Protein AF-A0A9X3SSW1-F1 (afdb_monomer)

Secondary structure (DSSP, 8-state):
-------HHHHHHHHHHHHHHHHHHHHHHHHHHHT---GGGG-GGGHHHHHHHHHHHHHHHHHHHHHHHHHHHHHHHHHHHHHHHHHHHHHHHHHHHHHHHHHHHHHHHHHHHHHS-TTT--

Foldseek 3Di:
DPPDPDALVVLLVLLVVLLVVLVVLVVVLVVLVVPDDDQPNVPPVSVVVCVVPVVVSVVSSVVSVVSSVVSNVSSVVSNVVSVVVVVVVVVVVVVVVVVVVVVVVVVVVVVVCVVPPPVVPD

Structure (mmCIF, N/CA/C/O backbone):
data_AF-A0A9X3SSW1-F1
#
_entry.id   AF-A0A9X3SSW1-F1
#
loop_
_atom_site.group_PDB
_at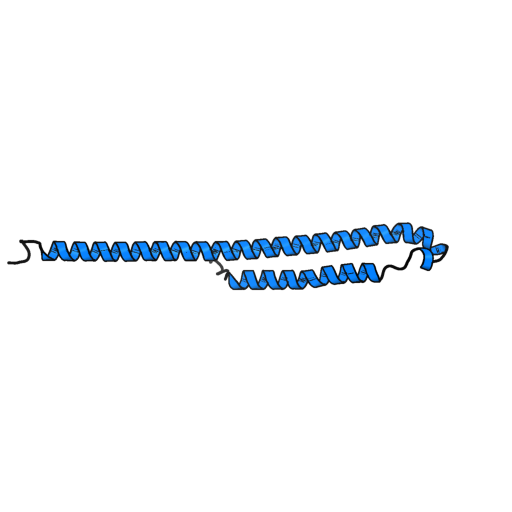om_site.id
_atom_site.type_symbol
_atom_site.label_atom_id
_atom_site.label_alt_id
_atom_site.label_comp_id
_atom_site.label_asym_id
_atom_site.label_entity_id
_atom_site.label_seq_id
_atom_site.pdbx_PDB_ins_code
_atom_site.Cartn_x
_atom_site.Cartn_y
_atom_site.Cartn_z
_atom_site.occupancy
_atom_site.B_iso_or_equiv
_atom_site.auth_seq_id
_atom_site.auth_comp_id
_atom_site.auth_asym_id
_atom_site.auth_atom_id
_atom_site.pdbx_PDB_model_num
ATOM 1 N N . MET A 1 1 ? 5.935 -14.008 29.736 1.00 37.72 1 MET A N 1
ATOM 2 C CA . MET A 1 1 ? 6.372 -12.792 29.017 1.00 37.72 1 MET A CA 1
ATOM 3 C C . MET A 1 1 ? 5.344 -11.725 29.344 1.00 37.72 1 MET A C 1
ATOM 5 O O . MET A 1 1 ? 4.172 -12.044 29.184 1.00 37.72 1 MET A O 1
ATOM 9 N N . PRO A 1 2 ? 5.714 -10.563 29.907 1.00 41.84 2 PRO A N 1
ATOM 10 C CA . PRO A 1 2 ? 4.725 -9.530 30.207 1.00 41.84 2 PRO A CA 1
ATOM 11 C C . PRO A 1 2 ? 4.055 -9.104 28.896 1.00 41.84 2 PRO A C 1
ATOM 13 O O . PRO A 1 2 ? 4.747 -8.942 27.888 1.00 41.84 2 PRO A O 1
ATOM 16 N N . ALA A 1 3 ? 2.724 -9.002 28.896 1.00 48.72 3 ALA A N 1
ATOM 17 C CA . ALA A 1 3 ? 1.979 -8.466 27.767 1.00 48.72 3 ALA A CA 1
ATOM 18 C C . ALA A 1 3 ? 2.481 -7.038 27.546 1.00 48.72 3 ALA A C 1
ATOM 20 O O . ALA A 1 3 ? 2.298 -6.170 28.394 1.00 48.72 3 ALA A O 1
ATOM 21 N N . LYS A 1 4 ? 3.227 -6.829 26.462 1.00 55.28 4 LYS A N 1
ATOM 22 C CA . LYS A 1 4 ? 3.620 -5.491 26.043 1.00 55.28 4 LYS A CA 1
ATOM 23 C C . LYS A 1 4 ? 2.313 -4.776 25.720 1.00 55.28 4 LYS A C 1
ATOM 25 O O . LYS A 1 4 ? 1.600 -5.244 24.839 1.00 55.28 4 LYS A O 1
ATOM 30 N N . GLU A 1 5 ? 1.979 -3.730 26.464 1.00 58.69 5 GLU A N 1
ATOM 31 C CA . GLU A 1 5 ? 0.831 -2.876 26.161 1.00 58.69 5 GLU A CA 1
ATOM 32 C C . GLU A 1 5 ? 1.038 -2.332 24.742 1.00 58.69 5 GLU A C 1
ATOM 34 O O . GLU A 1 5 ? 1.996 -1.609 24.462 1.00 58.69 5 GLU A O 1
ATOM 39 N N . ILE A 1 6 ? 0.228 -2.816 23.804 1.00 63.56 6 ILE A N 1
ATOM 40 C CA . ILE A 1 6 ? 0.218 -2.331 22.429 1.00 63.56 6 ILE A CA 1
ATOM 41 C C . ILE A 1 6 ? -0.938 -1.345 22.372 1.00 63.56 6 ILE A C 1
ATOM 43 O O . ILE A 1 6 ? -2.094 -1.748 22.294 1.00 63.56 6 ILE A O 1
ATOM 47 N N . GLU A 1 7 ? -0.618 -0.057 22.460 1.00 72.00 7 GLU A N 1
ATOM 48 C CA . GLU A 1 7 ? -1.618 1.002 22.360 1.00 72.00 7 GLU A CA 1
ATOM 49 C C . GLU A 1 7 ? -2.174 1.067 20.921 1.00 72.00 7 GLU A C 1
ATOM 51 O O . GLU A 1 7 ? -1.388 1.145 19.966 1.00 72.00 7 GLU A O 1
ATOM 56 N N . PRO A 1 8 ? -3.508 1.070 20.736 1.00 71.31 8 PRO A N 1
ATOM 57 C CA . PRO A 1 8 ? -4.146 1.180 19.420 1.00 71.31 8 PRO A CA 1
ATOM 58 C C . PRO A 1 8 ? -3.697 2.419 18.631 1.00 71.31 8 PRO A C 1
ATOM 60 O O . PRO A 1 8 ? -3.525 2.364 17.412 1.00 71.31 8 PRO A O 1
ATOM 63 N N . ASP A 1 9 ? -3.419 3.520 19.330 1.00 73.25 9 ASP A N 1
ATOM 64 C CA . ASP A 1 9 ? -2.951 4.771 18.729 1.00 73.25 9 ASP A CA 1
ATOM 65 C C . ASP A 1 9 ? -1.554 4.642 18.112 1.00 73.25 9 ASP A C 1
ATOM 67 O O . ASP A 1 9 ? -1.285 5.200 17.045 1.00 73.25 9 ASP A O 1
ATOM 71 N N . LEU A 1 10 ? -0.670 3.844 18.721 1.00 76.56 10 LEU A N 1
ATOM 72 C CA . LEU A 1 10 ? 0.648 3.549 18.157 1.00 76.56 10 LEU A CA 1
ATOM 73 C C . LEU A 1 10 ? 0.538 2.685 16.896 1.00 76.56 10 LEU A C 1
ATOM 75 O O . LEU A 1 10 ? 1.323 2.873 15.963 1.00 76.56 10 LEU A O 1
ATOM 79 N N . LEU A 1 11 ? -0.439 1.773 16.837 1.00 74.50 11 LEU A N 1
ATOM 80 C CA . LEU A 1 11 ? -0.711 0.963 15.645 1.00 74.50 11 LEU A CA 1
ATOM 81 C C . LEU A 1 11 ? -1.225 1.831 14.490 1.00 74.50 11 LEU A C 1
ATOM 83 O O . LEU A 1 11 ? -0.712 1.720 13.375 1.00 74.50 11 LEU A O 1
ATOM 87 N N . ARG A 1 12 ? -2.156 2.753 14.765 1.00 75.94 12 ARG A N 1
ATOM 88 C CA . ARG A 1 12 ? -2.651 3.731 13.780 1.00 75.94 12 ARG A CA 1
ATOM 89 C C . ARG A 1 12 ? -1.536 4.656 13.293 1.00 75.94 12 ARG A C 1
ATOM 91 O O . ARG A 1 12 ? -1.361 4.831 12.091 1.00 75.94 12 ARG A O 1
ATOM 98 N N . ALA A 1 13 ? -0.716 5.192 14.199 1.00 80.56 13 ALA A N 1
ATOM 99 C CA . ALA A 1 13 ? 0.419 6.038 13.828 1.00 80.56 13 ALA A CA 1
ATOM 100 C C . ALA A 1 13 ? 1.460 5.289 12.973 1.00 80.56 13 ALA A C 1
ATOM 102 O O . ALA A 1 13 ? 2.035 5.865 12.046 1.00 80.56 13 ALA A O 1
ATOM 103 N N . ALA A 1 14 ? 1.702 4.005 13.258 1.00 76.94 14 ALA A N 1
ATOM 104 C CA . ALA A 1 14 ? 2.576 3.158 12.451 1.00 76.94 14 ALA A CA 1
ATOM 105 C C . ALA A 1 14 ? 1.992 2.892 11.053 1.00 76.94 14 ALA A C 1
ATOM 107 O O . ALA A 1 14 ? 2.728 2.990 10.070 1.00 76.94 14 ALA A O 1
ATOM 108 N N . ALA A 1 15 ? 0.686 2.625 10.950 1.00 77.50 15 ALA A N 1
ATOM 109 C CA . ALA A 1 15 ? -0.011 2.469 9.673 1.00 77.50 15 ALA A CA 1
ATOM 110 C C . ALA A 1 15 ? 0.075 3.746 8.818 1.00 77.50 15 ALA A C 1
ATOM 112 O O . ALA A 1 15 ? 0.441 3.677 7.644 1.00 77.50 15 ALA A O 1
ATOM 113 N N . THR A 1 16 ? -0.142 4.923 9.414 1.00 83.75 16 THR A N 1
ATOM 114 C CA . THR A 1 16 ? 0.010 6.216 8.725 1.00 83.75 16 THR A CA 1
ATOM 115 C C . THR A 1 16 ? 1.428 6.415 8.196 1.00 83.75 16 THR A C 1
ATOM 117 O O . THR A 1 16 ? 1.604 6.730 7.022 1.00 83.75 16 THR A O 1
ATOM 120 N N . LYS A 1 17 ? 2.458 6.158 9.015 1.00 84.00 17 LYS A N 1
ATOM 121 C CA . LYS A 1 17 ? 3.862 6.261 8.576 1.00 84.00 17 LYS A CA 1
ATOM 122 C C . LYS A 1 17 ? 4.208 5.284 7.454 1.00 84.00 17 LYS A C 1
ATOM 124 O O . LYS A 1 17 ? 4.998 5.618 6.575 1.00 84.00 17 LYS A O 1
ATOM 129 N N . LEU A 1 18 ? 3.636 4.082 7.476 1.00 78.44 18 LEU A N 1
ATOM 130 C CA . LEU A 1 18 ? 3.804 3.104 6.401 1.00 78.44 18 LEU A CA 1
ATOM 131 C C . LEU A 1 18 ? 3.174 3.601 5.094 1.00 78.44 18 LEU A C 1
ATOM 133 O O . LEU A 1 18 ? 3.816 3.522 4.050 1.00 78.44 18 LEU A O 1
ATOM 137 N N . ARG A 1 19 ? 1.980 4.202 5.142 1.00 83.56 19 ARG A N 1
ATOM 138 C CA . ARG A 1 19 ? 1.362 4.825 3.960 1.00 83.56 19 ARG A CA 1
ATOM 139 C C . ARG A 1 19 ? 2.119 6.063 3.471 1.00 83.56 19 ARG A C 1
ATOM 141 O O . ARG A 1 19 ? 2.243 6.275 2.270 1.00 83.56 19 ARG A O 1
ATOM 148 N N . GLU A 1 20 ? 2.710 6.852 4.363 1.00 86.12 20 GLU A N 1
ATOM 149 C CA . GLU A 1 20 ? 3.627 7.924 3.953 1.00 86.12 20 GLU A CA 1
ATOM 150 C C . GLU A 1 20 ? 4.867 7.360 3.244 1.00 86.12 20 GLU A C 1
ATOM 152 O O . GLU A 1 20 ? 5.275 7.885 2.206 1.00 86.12 20 GLU A O 1
ATOM 157 N N . ALA A 1 2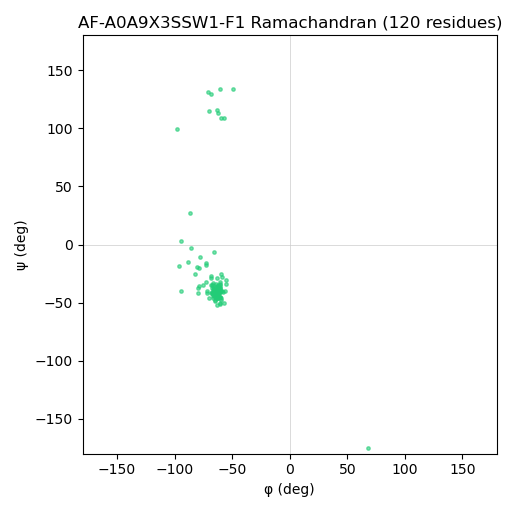1 ? 5.440 6.264 3.754 1.00 76.62 21 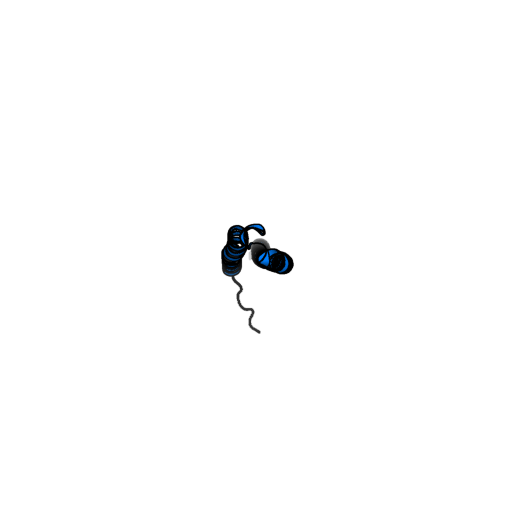ALA A N 1
ATOM 158 C CA . ALA A 1 21 ? 6.562 5.570 3.123 1.00 76.62 21 ALA A CA 1
ATOM 159 C C . ALA A 1 21 ? 6.197 5.025 1.726 1.00 76.62 21 ALA A C 1
ATOM 161 O O . ALA A 1 21 ? 7.009 5.110 0.804 1.00 76.62 21 ALA A O 1
ATOM 162 N N . MET A 1 22 ? 4.962 4.540 1.550 1.00 81.56 22 MET A N 1
ATOM 163 C CA . MET A 1 22 ? 4.418 4.094 0.261 1.00 81.56 22 MET A CA 1
ATOM 164 C C . MET A 1 22 ? 4.496 5.195 -0.806 1.00 81.56 22 MET A C 1
ATOM 166 O O . MET A 1 22 ? 4.924 4.928 -1.927 1.00 81.56 22 MET A O 1
ATOM 170 N N . SER A 1 23 ? 4.211 6.450 -0.435 1.00 80.94 23 SER A N 1
ATOM 171 C CA . SER A 1 23 ? 4.274 7.582 -1.371 1.00 80.94 23 SER A CA 1
ATOM 172 C C . SER A 1 23 ? 5.660 7.788 -1.997 1.00 80.94 23 SER A C 1
ATOM 174 O O . SER A 1 23 ? 5.767 8.332 -3.095 1.00 80.94 23 SER A O 1
ATOM 176 N N . TYR A 1 24 ? 6.737 7.350 -1.333 1.00 82.25 24 TYR A N 1
ATOM 177 C CA . TYR A 1 24 ? 8.085 7.405 -1.902 1.00 82.25 24 TYR A CA 1
ATOM 178 C C . TYR A 1 24 ? 8.310 6.318 -2.955 1.00 82.25 24 TYR A C 1
ATOM 180 O O . TYR A 1 24 ? 9.003 6.577 -3.936 1.00 82.25 24 TYR A O 1
ATOM 188 N N . ALA A 1 25 ? 7.725 5.130 -2.778 1.00 77.06 25 ALA A N 1
ATOM 189 C CA . ALA A 1 25 ? 7.783 4.062 -3.775 1.00 77.06 25 ALA A CA 1
ATOM 190 C C . ALA A 1 25 ? 6.998 4.447 -5.037 1.00 77.06 25 ALA A C 1
ATOM 192 O O . ALA A 1 25 ? 7.502 4.269 -6.146 1.00 77.06 25 ALA A O 1
ATOM 193 N N . ASP A 1 26 ? 5.825 5.062 -4.866 1.00 81.44 26 ASP A N 1
ATOM 194 C CA . ASP A 1 26 ? 5.013 5.557 -5.981 1.00 81.44 26 ASP A CA 1
ATOM 195 C C . ASP A 1 26 ? 5.745 6.669 -6.747 1.00 81.44 26 ASP A C 1
ATOM 197 O O . ASP A 1 26 ? 5.890 6.586 -7.965 1.00 81.44 26 ASP A O 1
ATOM 201 N N . LYS A 1 27 ? 6.331 7.643 -6.034 1.00 85.81 27 LYS A N 1
ATOM 202 C CA . LYS A 1 27 ? 7.168 8.693 -6.644 1.00 85.81 27 LYS A CA 1
ATOM 203 C C . LYS A 1 27 ? 8.396 8.135 -7.358 1.00 85.81 27 LYS A C 1
ATOM 205 O O . LYS A 1 27 ? 8.778 8.648 -8.403 1.00 85.81 27 LYS A O 1
ATOM 210 N N . ALA A 1 28 ? 9.037 7.104 -6.806 1.00 80.06 28 ALA A N 1
ATOM 211 C CA . ALA A 1 28 ? 10.181 6.461 -7.450 1.00 80.06 28 ALA A CA 1
ATOM 212 C C . ALA A 1 28 ? 9.771 5.750 -8.749 1.00 80.06 28 ALA A C 1
ATOM 214 O O . ALA A 1 28 ? 10.506 5.802 -9.734 1.00 80.06 28 ALA A O 1
ATOM 215 N N . SER A 1 29 ? 8.592 5.126 -8.765 1.00 81.12 29 SER A N 1
ATOM 216 C CA . SER A 1 29 ? 8.019 4.505 -9.960 1.00 81.12 29 SER A CA 1
ATOM 217 C C . SER A 1 29 ? 7.657 5.550 -11.021 1.00 81.12 29 SER A C 1
ATOM 219 O O . SER A 1 29 ? 8.016 5.396 -12.191 1.00 81.12 29 SER A O 1
ATOM 221 N N . GLU A 1 30 ? 6.997 6.636 -10.620 1.00 86.44 30 GLU A N 1
ATOM 222 C CA . GLU A 1 30 ? 6.634 7.750 -11.503 1.00 86.44 30 GLU A CA 1
ATOM 223 C C . GLU A 1 30 ? 7.885 8.387 -12.118 1.00 86.44 30 GLU A C 1
ATOM 225 O O . GLU A 1 30 ? 8.022 8.414 -13.339 1.00 86.44 30 GLU A O 1
ATOM 230 N N . TYR A 1 31 ? 8.870 8.736 -11.286 1.00 82.75 31 TYR A N 1
ATOM 231 C CA . TYR A 1 31 ? 10.153 9.264 -11.745 1.00 82.75 31 TYR A CA 1
ATOM 232 C C . TYR A 1 31 ? 10.875 8.306 -12.698 1.00 82.75 31 TYR A C 1
ATOM 234 O O . TYR A 1 31 ? 11.424 8.739 -13.705 1.00 82.75 31 TYR A O 1
ATOM 242 N N . SER A 1 32 ? 10.858 6.996 -12.420 1.00 78.75 32 SER A N 1
ATOM 243 C CA . SER A 1 32 ? 11.471 6.011 -13.323 1.00 78.75 32 SER A CA 1
ATOM 244 C C . SER A 1 32 ? 10.798 5.965 -14.695 1.00 78.75 32 SER A C 1
ATOM 246 O O . SER A 1 32 ? 11.464 5.693 -15.684 1.00 78.75 32 SER A O 1
ATOM 248 N N . THR A 1 33 ? 9.505 6.288 -14.762 1.00 82.44 33 THR A N 1
ATOM 249 C CA . THR A 1 33 ? 8.742 6.330 -16.014 1.00 82.44 33 THR A CA 1
ATOM 250 C C . THR A 1 33 ? 8.982 7.608 -16.790 1.00 82.44 33 THR A C 1
ATOM 252 O O . THR A 1 33 ? 9.162 7.564 -18.000 1.00 82.44 33 THR A O 1
ATOM 255 N N . GLU A 1 34 ? 9.041 8.743 -16.102 1.00 82.88 34 GLU A N 1
ATOM 256 C CA . GLU A 1 34 ? 9.383 10.020 -16.729 1.00 82.88 34 GLU A CA 1
ATOM 257 C C . GLU A 1 34 ? 10.828 10.052 -17.232 1.00 82.88 34 GLU A C 1
ATOM 259 O O . GLU A 1 34 ? 11.132 10.698 -18.234 1.00 82.88 34 GLU A O 1
ATOM 264 N N . ALA A 1 35 ? 11.726 9.364 -16.526 1.00 81.56 35 ALA A N 1
ATOM 265 C CA . ALA A 1 35 ? 13.134 9.303 -16.868 1.00 81.56 35 ALA A CA 1
ATOM 266 C C . ALA A 1 35 ? 13.439 8.334 -18.015 1.00 81.56 35 ALA A C 1
ATOM 268 O O . ALA A 1 35 ? 14.572 8.373 -18.494 1.00 81.56 35 ALA A O 1
ATOM 269 N N . ASP A 1 36 ? 12.492 7.489 -18.447 1.00 80.88 36 ASP A N 1
ATOM 270 C CA . ASP A 1 36 ? 12.719 6.530 -19.527 1.00 80.88 36 ASP A CA 1
ATOM 271 C C . ASP A 1 36 ? 13.035 7.261 -20.838 1.00 80.88 36 ASP A C 1
ATOM 273 O O . ASP A 1 36 ? 12.175 7.924 -21.425 1.00 80.88 36 ASP A O 1
ATOM 277 N N . PRO A 1 37 ? 14.262 7.130 -21.356 1.00 74.62 37 PRO A N 1
ATOM 278 C CA . PRO A 1 37 ? 14.586 7.679 -22.658 1.00 74.62 37 PRO A CA 1
ATOM 279 C C . PRO A 1 37 ? 13.903 6.870 -23.764 1.00 74.62 37 PRO A C 1
ATOM 281 O O . PRO A 1 37 ? 14.032 5.647 -23.846 1.00 74.62 37 PRO A O 1
ATOM 284 N N . ASP A 1 38 ? 13.253 7.582 -24.677 1.00 76.56 38 ASP A N 1
ATOM 285 C CA . ASP A 1 38 ? 12.620 7.022 -25.865 1.00 76.56 38 ASP A CA 1
ATOM 286 C C . ASP A 1 38 ? 13.565 6.070 -26.636 1.00 76.56 38 ASP A C 1
ATOM 288 O O . ASP A 1 38 ? 14.709 6.447 -26.899 1.00 76.56 38 ASP A O 1
ATOM 292 N N . PRO A 1 39 ? 13.134 4.868 -27.077 1.00 67.62 39 PRO A N 1
ATOM 293 C CA . PRO A 1 39 ? 14.031 3.882 -27.697 1.00 67.62 39 PRO A CA 1
ATOM 294 C C . PRO A 1 39 ? 14.806 4.425 -28.909 1.00 67.62 39 PRO A C 1
ATOM 296 O O . PRO A 1 39 ? 15.925 4.002 -29.197 1.00 67.62 39 PRO A O 1
ATOM 299 N N . TRP A 1 40 ? 14.205 5.377 -29.625 1.00 69.62 40 TRP A N 1
ATOM 300 C CA . TRP A 1 40 ? 14.780 6.033 -30.797 1.00 69.62 40 TRP A CA 1
ATOM 301 C C . TRP A 1 40 ? 15.810 7.121 -30.444 1.00 69.62 40 TRP A C 1
ATOM 303 O O . TRP A 1 40 ? 16.678 7.421 -31.264 1.00 69.62 40 TRP A O 1
ATOM 313 N N . MET A 1 41 ? 15.790 7.651 -29.216 1.00 78.50 41 MET A N 1
ATOM 314 C CA . MET A 1 41 ? 16.759 8.633 -28.702 1.00 78.50 41 MET A CA 1
ATOM 315 C C . MET A 1 41 ? 18.140 8.024 -28.416 1.00 78.50 41 MET A C 1
ATOM 317 O O . MET A 1 41 ? 19.127 8.746 -28.301 1.00 78.50 41 MET A O 1
ATOM 321 N N . TRP A 1 42 ? 18.240 6.695 -28.342 1.00 76.44 42 TRP A N 1
ATOM 322 C CA . TRP A 1 42 ? 19.491 5.978 -28.068 1.00 76.44 42 TRP A CA 1
ATOM 323 C C . TRP A 1 42 ? 20.311 5.721 -29.346 1.00 76.44 42 TRP A C 1
ATOM 325 O O . TRP A 1 42 ? 21.406 5.156 -29.299 1.00 76.44 42 TRP A O 1
ATOM 335 N N . GLY A 1 43 ? 19.778 6.113 -30.509 1.00 81.19 43 GLY A N 1
ATOM 336 C CA . GLY A 1 43 ? 20.371 5.856 -31.817 1.00 81.19 43 GLY A CA 1
ATOM 337 C C . GLY A 1 43 ? 20.369 4.375 -32.219 1.00 81.19 43 GLY A C 1
ATOM 338 O O . GLY A 1 43 ? 19.842 3.502 -31.532 1.00 81.19 43 GLY A O 1
ATOM 339 N N . LEU A 1 44 ? 20.99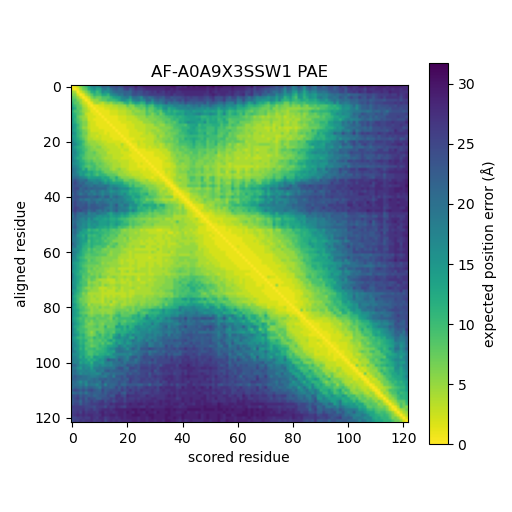8 4.071 -33.359 1.00 75.81 44 LEU A N 1
ATOM 340 C CA . LEU A 1 44 ? 21.061 2.716 -33.936 1.00 75.81 44 LEU A CA 1
ATOM 341 C C . LEU A 1 44 ? 21.746 1.691 -33.012 1.00 75.81 44 LEU A C 1
ATOM 343 O O . LEU A 1 44 ? 21.363 0.524 -32.995 1.00 75.81 44 LEU A O 1
ATOM 347 N N . ALA A 1 45 ? 22.722 2.133 -32.212 1.00 76.69 45 ALA A N 1
ATOM 348 C CA . ALA A 1 45 ? 23.384 1.302 -31.203 1.00 76.69 45 ALA A CA 1
ATOM 349 C C . ALA A 1 45 ? 22.496 1.019 -29.975 1.00 76.69 45 ALA A C 1
ATOM 351 O O . ALA A 1 45 ? 22.761 0.083 -29.224 1.00 76.69 45 ALA A O 1
ATOM 352 N N . GLY A 1 46 ? 21.431 1.800 -29.786 1.00 74.12 46 GLY A N 1
ATOM 353 C CA . GLY A 1 46 ? 20.480 1.664 -28.693 1.00 74.12 46 GLY A CA 1
ATOM 354 C C . GLY A 1 46 ? 19.425 0.581 -28.884 1.00 74.12 46 GLY A C 1
ATOM 355 O O . GLY A 1 46 ? 18.872 0.115 -27.898 1.00 74.12 46 GLY A O 1
ATOM 356 N N . ILE A 1 47 ? 19.179 0.132 -30.120 1.00 79.25 47 ILE A N 1
ATOM 357 C CA . ILE A 1 47 ? 18.175 -0.899 -30.441 1.00 79.25 47 ILE A CA 1
ATOM 358 C C . ILE A 1 47 ? 18.403 -2.218 -29.678 1.00 79.25 47 ILE A C 1
ATOM 360 O O . ILE A 1 47 ? 17.460 -2.712 -29.064 1.00 79.25 47 ILE A O 1
ATOM 364 N N . PRO A 1 48 ? 19.607 -2.822 -29.665 1.00 82.69 48 PRO A N 1
ATOM 365 C CA . PRO A 1 48 ? 19.822 -4.038 -28.880 1.00 82.69 48 PRO A CA 1
ATOM 366 C C . PRO A 1 48 ? 19.767 -3.778 -27.369 1.00 82.69 48 PRO A C 1
ATOM 368 O O . PRO A 1 48 ? 19.394 -4.666 -26.608 1.00 82.69 48 PRO A O 1
ATOM 371 N N . MET A 1 49 ? 20.124 -2.571 -26.924 1.00 80.56 49 MET A N 1
ATOM 372 C CA . MET A 1 49 ? 20.154 -2.247 -25.501 1.00 80.56 49 MET A CA 1
ATOM 373 C C . MET A 1 49 ? 18.755 -1.966 -24.941 1.00 80.56 49 MET A C 1
ATOM 375 O O . MET A 1 49 ? 18.449 -2.384 -23.826 1.00 80.56 49 MET A O 1
ATOM 379 N N . SER A 1 50 ? 17.875 -1.341 -25.724 1.00 82.44 50 SER A N 1
ATOM 380 C CA . SER A 1 50 ? 16.482 -1.096 -25.351 1.00 82.44 50 SER A CA 1
ATOM 381 C C . SER A 1 50 ? 15.701 -2.397 -25.157 1.00 82.44 50 SER A C 1
ATOM 383 O O . SER A 1 50 ? 14.915 -2.499 -24.217 1.00 82.44 50 SER A O 1
ATOM 385 N N . MET A 1 51 ? 15.988 -3.429 -25.963 1.00 82.31 51 MET A N 1
ATOM 386 C CA . MET A 1 51 ? 15.403 -4.769 -25.806 1.00 82.31 51 MET A CA 1
ATOM 387 C C . MET A 1 51 ? 15.684 -5.398 -24.438 1.00 82.31 51 MET A C 1
ATOM 389 O O . MET A 1 51 ? 14.897 -6.220 -23.979 1.00 82.31 51 MET A O 1
ATOM 393 N N . LEU A 1 52 ? 16.794 -5.031 -23.793 1.00 84.62 52 LEU A N 1
ATOM 394 C CA . LEU A 1 52 ? 17.137 -5.501 -22.453 1.00 84.62 52 LEU A CA 1
ATOM 395 C C . LEU A 1 52 ? 16.664 -4.521 -21.370 1.00 84.62 52 LEU A C 1
ATOM 397 O O . LEU A 1 52 ? 16.169 -4.948 -20.331 1.00 84.62 52 LEU A O 1
ATOM 401 N N . TYR A 1 53 ? 16.797 -3.217 -21.617 1.00 85.56 53 TYR A N 1
ATOM 402 C CA . TYR A 1 53 ? 16.471 -2.163 -20.660 1.00 85.56 53 TYR A CA 1
ATOM 403 C C . TYR A 1 53 ? 14.990 -2.136 -20.276 1.00 85.56 53 TYR A C 1
ATOM 405 O O . TYR A 1 53 ? 14.687 -2.182 -19.087 1.00 85.56 53 TYR A O 1
ATOM 413 N N . PHE A 1 54 ? 14.073 -2.105 -21.250 1.00 86.69 54 PHE A N 1
ATOM 414 C CA . PHE A 1 54 ? 12.644 -1.944 -20.958 1.00 86.69 54 PHE A CA 1
ATOM 415 C C . PHE A 1 54 ? 12.065 -3.095 -20.119 1.00 86.69 54 PHE A C 1
ATOM 417 O O . PHE A 1 54 ? 11.433 -2.803 -19.110 1.00 86.69 54 PHE A O 1
ATOM 424 N N . PRO A 1 55 ? 12.363 -4.383 -20.396 1.00 88.88 55 PRO A N 1
ATOM 425 C CA . PRO A 1 55 ? 11.931 -5.474 -19.517 1.00 88.88 55 PRO A CA 1
ATOM 426 C C . PRO A 1 55 ? 12.473 -5.376 -18.084 1.00 88.88 55 PRO A C 1
ATOM 428 O O . PRO A 1 55 ? 11.781 -5.726 -17.129 1.00 88.88 55 PRO A O 1
ATOM 431 N N . LEU A 1 56 ? 13.714 -4.907 -17.917 1.00 87.06 56 LEU A N 1
ATOM 432 C CA . LEU A 1 56 ? 14.313 -4.677 -16.599 1.00 87.06 56 LEU A CA 1
ATOM 433 C C . LEU A 1 56 ? 13.639 -3.508 -15.871 1.00 87.06 56 LEU A C 1
ATOM 435 O O . LEU A 1 56 ? 13.365 -3.611 -14.676 1.00 87.06 56 LEU A O 1
ATOM 439 N N . ALA A 1 57 ? 13.347 -2.423 -16.586 1.00 86.69 57 ALA A N 1
ATOM 440 C CA . ALA A 1 57 ? 12.658 -1.255 -16.051 1.00 86.69 57 ALA A CA 1
ATOM 441 C C . ALA A 1 57 ? 11.194 -1.567 -15.686 1.00 86.69 57 ALA A C 1
ATOM 443 O O . ALA A 1 57 ? 10.700 -1.110 -14.654 1.00 86.69 57 ALA A O 1
ATOM 444 N N . ASP A 1 58 ? 10.512 -2.394 -16.478 1.00 87.38 58 ASP A N 1
ATOM 445 C CA . ASP A 1 58 ? 9.172 -2.904 -16.175 1.00 87.38 58 ASP A CA 1
ATOM 446 C C . ASP A 1 58 ? 9.192 -3.823 -14.949 1.00 87.38 58 ASP A C 1
ATOM 448 O O . ASP A 1 58 ? 8.364 -3.679 -14.052 1.00 87.38 58 ASP A O 1
ATOM 452 N N . GLY A 1 59 ? 10.177 -4.723 -14.852 1.00 87.06 59 GLY A N 1
ATOM 453 C CA . GLY A 1 59 ? 10.352 -5.582 -13.679 1.00 87.06 59 GLY A CA 1
ATOM 454 C C . GLY A 1 59 ? 10.649 -4.794 -12.399 1.00 87.06 59 GLY A C 1
ATOM 455 O O . GLY A 1 59 ? 10.139 -5.125 -11.328 1.00 87.06 59 GLY A O 1
ATOM 456 N N . TRP A 1 60 ? 11.437 -3.722 -12.501 1.00 84.00 60 TRP A N 1
ATOM 457 C CA . TRP A 1 60 ? 11.680 -2.800 -11.391 1.00 84.00 60 TRP A CA 1
ATOM 458 C C . TRP A 1 60 ? 10.389 -2.111 -10.927 1.00 84.00 60 TRP A C 1
ATOM 460 O O . TRP A 1 60 ? 10.099 -2.082 -9.730 1.00 84.00 60 TRP A O 1
ATOM 470 N N . ARG A 1 61 ? 9.579 -1.615 -11.866 1.00 84.31 61 ARG A N 1
ATOM 471 C CA . ARG A 1 61 ? 8.284 -0.987 -11.569 1.00 84.31 61 ARG A CA 1
ATOM 472 C C . ARG A 1 61 ? 7.272 -1.957 -10.968 1.00 84.31 61 ARG A C 1
ATOM 474 O O . ARG A 1 61 ? 6.600 -1.608 -10.000 1.00 84.31 61 ARG A O 1
ATOM 481 N N . ASP A 1 62 ? 7.208 -3.188 -11.469 1.00 86.44 62 ASP A N 1
ATOM 482 C CA . ASP A 1 62 ? 6.382 -4.250 -10.882 1.00 86.44 62 ASP A CA 1
ATOM 483 C C . ASP A 1 62 ? 6.790 -4.543 -9.428 1.00 86.44 62 ASP A C 1
ATOM 485 O O . ASP A 1 62 ? 5.937 -4.690 -8.550 1.00 86.44 62 ASP A O 1
ATOM 489 N N . LEU A 1 63 ? 8.094 -4.549 -9.132 1.00 83.88 63 LEU A N 1
ATOM 490 C CA . LEU A 1 63 ? 8.597 -4.728 -7.769 1.00 83.88 63 LEU A CA 1
ATOM 491 C C . LEU A 1 63 ? 8.185 -3.568 -6.853 1.00 83.88 63 LEU A C 1
ATOM 493 O O . LEU A 1 63 ? 7.736 -3.818 -5.733 1.00 83.88 63 LEU A O 1
ATOM 497 N N . LEU A 1 64 ? 8.283 -2.321 -7.325 1.00 82.81 64 LEU A N 1
ATOM 498 C CA . LEU A 1 64 ? 7.814 -1.148 -6.580 1.00 82.81 64 LEU A CA 1
ATOM 499 C C . LEU A 1 64 ? 6.303 -1.206 -6.317 1.00 82.81 64 LEU A C 1
ATOM 501 O O . LEU A 1 64 ? 5.876 -0.949 -5.193 1.00 82.81 64 LEU A O 1
ATOM 505 N N . SER A 1 65 ? 5.506 -1.624 -7.304 1.00 83.75 65 SER A N 1
ATOM 506 C CA . SER A 1 65 ? 4.055 -1.790 -7.148 1.00 83.75 65 SER A CA 1
ATOM 507 C C . SER A 1 65 ? 3.695 -2.890 -6.143 1.00 83.75 65 SER A C 1
ATOM 509 O O . SER A 1 65 ? 2.820 -2.722 -5.296 1.00 83.75 65 SER A O 1
ATOM 511 N N . LYS A 1 66 ? 4.400 -4.024 -6.169 1.00 82.31 66 LYS A N 1
ATOM 512 C CA . LYS A 1 66 ? 4.208 -5.097 -5.179 1.00 82.31 66 LYS A CA 1
ATOM 513 C C . LYS A 1 66 ? 4.624 -4.664 -3.779 1.00 82.31 66 LYS A C 1
ATOM 515 O O . LYS A 1 66 ? 3.972 -5.040 -2.805 1.00 82.31 66 LYS A O 1
ATOM 520 N N . ALA A 1 67 ? 5.695 -3.881 -3.667 1.00 77.38 67 ALA A N 1
ATOM 521 C CA . ALA A 1 67 ? 6.134 -3.327 -2.396 1.00 77.38 67 ALA A CA 1
ATOM 522 C C . ALA A 1 67 ? 5.088 -2.360 -1.822 1.00 77.38 67 ALA A C 1
ATOM 524 O O . ALA A 1 67 ? 4.760 -2.473 -0.643 1.00 77.38 67 ALA A O 1
ATOM 525 N N . SER A 1 68 ? 4.515 -1.475 -2.644 1.00 80.00 68 SER A N 1
ATOM 526 C CA . SER A 1 68 ? 3.477 -0.537 -2.207 1.00 80.00 68 SER A CA 1
ATOM 527 C C . SER A 1 68 ? 2.203 -1.264 -1.753 1.00 80.00 68 SER A C 1
ATOM 529 O O . SER A 1 68 ? 1.719 -1.013 -0.651 1.00 80.00 68 SER A O 1
ATOM 531 N N . GLN A 1 69 ? 1.742 -2.268 -2.507 1.00 83.38 69 GLN A N 1
ATOM 532 C CA . GLN A 1 69 ? 0.620 -3.136 -2.115 1.00 83.38 69 GLN A CA 1
ATOM 533 C C . GLN A 1 69 ? 0.893 -3.919 -0.821 1.00 83.38 69 GLN A C 1
ATOM 535 O O . GLN A 1 69 ? 0.010 -4.071 0.023 1.00 83.38 69 GLN A O 1
ATOM 540 N N . GLY A 1 70 ? 2.117 -4.425 -0.644 1.00 79.94 70 GLY A N 1
ATOM 541 C CA . GLY A 1 70 ? 2.515 -5.135 0.571 1.00 79.9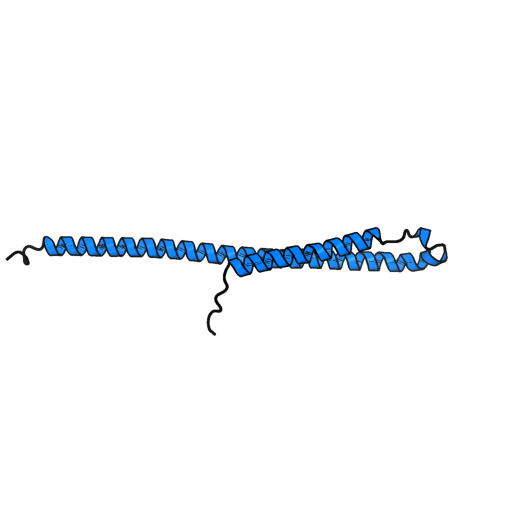4 70 GLY A CA 1
ATOM 542 C C . GLY A 1 70 ? 2.529 -4.228 1.802 1.00 79.94 70 GLY A C 1
ATOM 543 O O . GLY A 1 70 ? 2.063 -4.633 2.867 1.00 79.94 70 GLY A O 1
ATOM 544 N N . ILE A 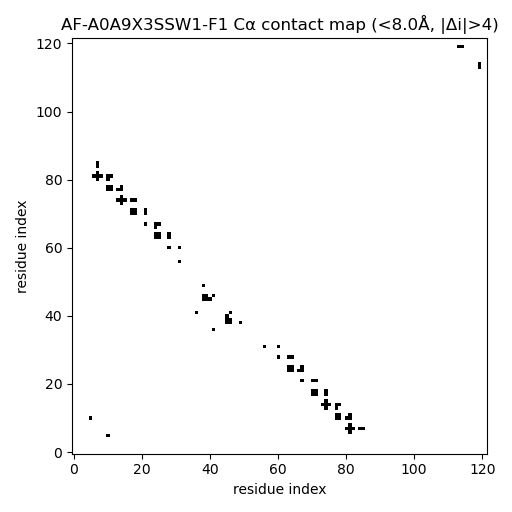1 71 ? 3.027 -2.998 1.651 1.00 81.88 71 ILE A N 1
ATOM 545 C CA . ILE A 1 71 ? 3.026 -1.976 2.705 1.00 81.88 71 ILE A CA 1
ATOM 546 C C . ILE A 1 71 ? 1.592 -1.609 3.095 1.00 81.88 71 ILE A C 1
ATOM 548 O O . ILE A 1 71 ? 1.289 -1.587 4.288 1.00 81.88 71 ILE A O 1
ATOM 552 N N . ASP A 1 72 ? 0.707 -1.388 2.121 1.00 82.25 72 ASP A N 1
ATOM 553 C CA . ASP A 1 72 ? -0.701 -1.086 2.392 1.00 82.25 72 ASP A CA 1
ATOM 554 C C . ASP A 1 72 ? -1.402 -2.257 3.095 1.00 82.25 72 ASP A C 1
ATOM 556 O O . ASP A 1 72 ? -2.037 -2.066 4.126 1.00 82.25 72 ASP A O 1
ATOM 560 N N . GLY A 1 73 ? -1.169 -3.498 2.654 1.00 83.06 73 GLY A N 1
ATOM 561 C CA . GLY A 1 73 ? -1.717 -4.680 3.324 1.00 83.06 73 GLY A CA 1
ATOM 562 C C . GLY A 1 73 ? -1.254 -4.838 4.780 1.00 83.06 73 GLY A C 1
ATOM 563 O O . GLY A 1 73 ? -2.018 -5.301 5.630 1.00 83.06 73 GLY A O 1
ATOM 564 N N . VAL A 1 74 ? -0.018 -4.442 5.102 1.00 82.94 74 VAL A N 1
ATOM 565 C CA . VAL A 1 74 ? 0.471 -4.404 6.491 1.00 82.94 74 VAL A CA 1
ATOM 566 C C . VAL A 1 74 ? -0.180 -3.262 7.273 1.00 82.94 74 VAL A C 1
ATOM 568 O O . VAL A 1 74 ? -0.576 -3.474 8.420 1.00 82.94 74 VAL A O 1
ATOM 571 N N . ALA A 1 75 ? -0.327 -2.081 6.669 1.00 83.00 75 ALA A N 1
ATOM 572 C CA . ALA A 1 75 ? -0.995 -0.936 7.282 1.00 83.00 75 ALA A CA 1
ATOM 573 C C . ALA A 1 75 ? -2.470 -1.237 7.603 1.00 83.00 75 ALA A C 1
ATOM 575 O 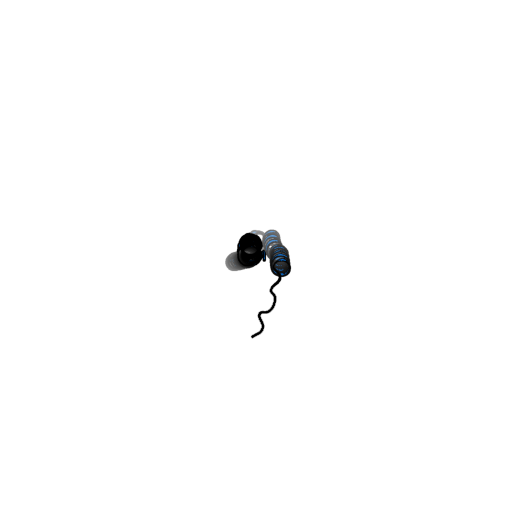O . ALA A 1 75 ? -2.900 -0.997 8.728 1.00 83.00 75 ALA A O 1
ATOM 576 N N . THR A 1 76 ? -3.213 -1.856 6.682 1.00 83.19 76 THR A N 1
ATOM 577 C CA . THR A 1 76 ? -4.596 -2.300 6.915 1.00 83.19 76 THR A CA 1
ATOM 578 C C . THR A 1 76 ? -4.677 -3.293 8.069 1.00 83.19 76 THR A C 1
ATOM 580 O O . THR A 1 76 ? -5.485 -3.121 8.971 1.00 83.19 76 THR A O 1
ATOM 583 N N . ARG A 1 77 ? -3.786 -4.293 8.123 1.00 81.56 77 ARG A N 1
ATOM 584 C CA . ARG A 1 77 ? -3.770 -5.256 9.241 1.00 81.56 77 ARG A CA 1
ATOM 585 C C . ARG A 1 77 ? -3.479 -4.603 10.592 1.00 81.56 77 ARG A C 1
ATOM 587 O O . ARG A 1 77 ? -3.991 -5.067 11.610 1.00 81.56 77 ARG A O 1
ATOM 594 N N . LEU A 1 78 ? -2.638 -3.569 10.618 1.00 80.00 78 LEU A N 1
ATOM 595 C CA . LEU A 1 78 ? -2.373 -2.775 11.820 1.00 80.00 78 LEU A CA 1
ATOM 596 C C . LEU A 1 78 ? -3.623 -2.005 12.266 1.00 80.00 78 LEU A C 1
ATOM 598 O O . LEU A 1 78 ? -3.930 -2.002 13.457 1.00 80.00 78 LEU A O 1
ATOM 602 N N . GLU A 1 79 ? -4.355 -1.404 11.328 1.00 82.81 79 GLU A N 1
ATOM 603 C CA . GLU A 1 79 ? -5.617 -0.706 11.606 1.00 82.81 79 GLU A CA 1
ATOM 604 C C . GLU A 1 79 ? -6.707 -1.660 12.096 1.00 82.81 79 GLU A C 1
ATOM 606 O O . GLU A 1 79 ? -7.304 -1.399 13.140 1.00 82.81 79 GLU A O 1
ATOM 611 N N . ASP A 1 80 ? -6.899 -2.791 11.414 1.00 80.06 80 ASP A N 1
ATOM 612 C CA . ASP A 1 80 ? -7.854 -3.836 11.800 1.00 80.06 80 ASP A CA 1
ATOM 613 C C . ASP A 1 80 ? -7.550 -4.373 13.205 1.00 80.06 80 ASP A C 1
ATOM 615 O O . ASP A 1 80 ? -8.452 -4.589 14.015 1.00 80.06 80 ASP A O 1
ATOM 619 N N . SER A 1 81 ? -6.263 -4.550 13.524 1.00 74.94 81 SER A N 1
ATOM 620 C CA . SER A 1 81 ? -5.837 -4.967 14.862 1.00 74.94 81 SER A CA 1
ATOM 621 C C . SER A 1 81 ? -6.174 -3.904 15.907 1.00 74.94 81 SER A C 1
ATOM 623 O O . SER A 1 81 ? -6.701 -4.241 16.962 1.00 74.94 81 SER A O 1
ATOM 625 N N . GLY A 1 82 ? -5.902 -2.626 15.624 1.00 73.69 82 GLY A N 1
ATOM 626 C CA . GLY A 1 82 ? -6.240 -1.519 16.522 1.00 73.69 82 GLY A CA 1
ATOM 627 C C . GLY A 1 82 ? -7.745 -1.403 16.776 1.00 73.69 82 GLY A C 1
ATOM 628 O O . GLY A 1 82 ? -8.156 -1.294 17.928 1.00 73.69 82 GLY A O 1
ATOM 629 N N . ALA A 1 83 ? -8.560 -1.496 15.721 1.00 76.44 83 ALA A N 1
ATOM 630 C CA . ALA A 1 83 ? -10.019 -1.472 15.819 1.00 76.44 83 ALA A CA 1
ATOM 631 C C . ALA A 1 83 ? -10.558 -2.656 16.636 1.00 76.44 83 ALA A C 1
ATOM 633 O O . ALA A 1 83 ? -11.373 -2.467 17.532 1.00 76.44 83 ALA A O 1
ATOM 634 N N . SER A 1 84 ? -10.036 -3.867 16.406 1.00 76.69 84 SER A N 1
ATOM 635 C CA . SER A 1 84 ? -10.439 -5.048 17.174 1.00 76.69 84 SER A CA 1
ATOM 636 C C . SER A 1 84 ? -10.144 -4.918 18.671 1.00 76.69 84 SER A C 1
ATOM 638 O O . SER A 1 84 ? -10.898 -5.463 19.474 1.00 76.69 84 SER A O 1
ATOM 640 N N . TRP A 1 85 ? -9.054 -4.254 19.064 1.00 72.62 85 TRP A N 1
ATOM 641 C CA . TRP A 1 85 ? -8.741 -4.037 20.480 1.00 72.62 85 TRP A CA 1
ATOM 642 C C . TRP A 1 85 ? -9.676 -3.014 21.128 1.00 72.62 85 TRP A C 1
ATOM 644 O O . TRP A 1 85 ? -10.116 -3.231 22.253 1.00 72.62 85 TRP A O 1
ATOM 654 N N . GLU A 1 86 ? -10.011 -1.941 20.413 1.00 75.50 86 GLU A N 1
ATOM 655 C CA . GLU A 1 86 ? -10.944 -0.907 20.877 1.00 75.50 86 GLU A CA 1
ATOM 656 C C . GLU A 1 86 ? -12.377 -1.458 21.029 1.00 75.50 86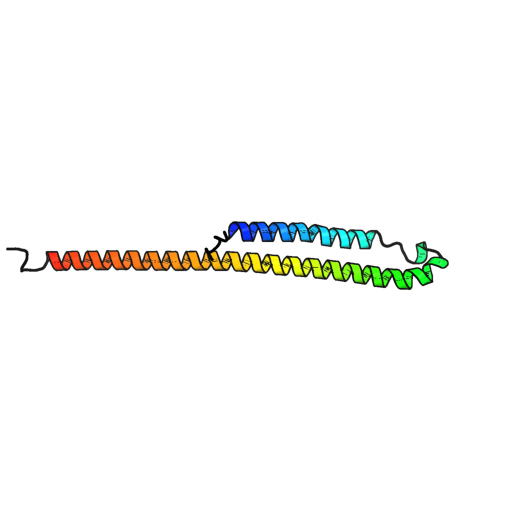 GLU A C 1
ATOM 658 O O . GLU A 1 86 ? -13.048 -1.193 22.030 1.00 75.50 86 GLU A O 1
ATOM 663 N N . ASP A 1 87 ? -12.813 -2.314 20.099 1.00 76.19 87 ASP A N 1
ATOM 664 C CA . ASP A 1 87 ? -14.108 -3.002 20.173 1.00 76.19 87 ASP A CA 1
ATOM 665 C C . ASP A 1 87 ? -14.186 -3.950 21.379 1.00 76.19 87 ASP A C 1
ATOM 667 O O . ASP A 1 87 ? -15.193 -3.984 22.090 1.00 76.19 87 ASP A O 1
ATOM 671 N N . VAL A 1 88 ? -13.118 -4.712 21.642 1.00 73.12 88 VAL A N 1
ATOM 672 C CA . VAL A 1 88 ? -13.048 -5.616 22.801 1.00 73.12 88 VAL A CA 1
ATOM 673 C C . VAL A 1 88 ? -13.067 -4.833 24.112 1.00 73.12 88 VAL A C 1
ATOM 675 O O . VAL A 1 88 ? -13.769 -5.236 25.039 1.00 73.12 88 VAL A O 1
ATOM 678 N N . ASP A 1 89 ? -12.338 -3.719 24.196 1.00 74.12 89 ASP A N 1
ATOM 679 C CA . ASP A 1 89 ? -12.310 -2.879 25.398 1.00 74.12 89 ASP A CA 1
ATOM 680 C C . ASP A 1 89 ? -13.674 -2.230 25.674 1.00 74.12 89 ASP A C 1
ATOM 682 O O . ASP A 1 89 ? -14.149 -2.203 26.814 1.00 74.12 89 ASP A O 1
ATOM 686 N N . THR A 1 90 ? -14.367 -1.804 24.614 1.00 78.06 90 THR A N 1
ATOM 687 C CA . THR A 1 90 ? -15.729 -1.264 24.703 1.00 78.06 90 THR A CA 1
ATOM 688 C C . THR A 1 90 ? -16.717 -2.327 25.181 1.00 78.06 90 THR A C 1
ATOM 690 O O . THR A 1 90 ? -17.458 -2.096 26.139 1.00 78.06 90 THR A O 1
ATOM 693 N N . LEU A 1 91 ? -16.695 -3.522 24.578 1.00 76.62 91 LEU A N 1
ATOM 694 C CA . LEU A 1 91 ? -17.558 -4.640 24.974 1.00 76.62 91 LEU A CA 1
ATOM 695 C C . LEU A 1 91 ? -17.317 -5.063 26.426 1.00 76.62 91 LEU A C 1
ATOM 697 O O . LEU A 1 91 ? -18.272 -5.230 27.184 1.00 76.62 91 LEU A O 1
ATOM 701 N N . MET A 1 92 ? -16.052 -5.187 26.836 1.00 70.00 92 MET A N 1
ATOM 702 C CA . MET A 1 92 ? -15.685 -5.507 28.217 1.00 70.00 92 MET A CA 1
ATOM 703 C C . MET A 1 92 ? -16.166 -4.424 29.180 1.00 70.00 92 MET A C 1
ATOM 705 O O . MET A 1 92 ? -16.769 -4.742 30.203 1.00 70.00 92 MET A O 1
ATOM 709 N N . SER A 1 93 ? -15.967 -3.146 28.852 1.00 77.44 93 SER A N 1
ATOM 710 C CA . SER A 1 93 ? -16.439 -2.026 29.673 1.00 77.44 93 SER A CA 1
ATOM 711 C C . SER A 1 93 ? -17.960 -2.028 29.836 1.00 77.44 93 SER A C 1
ATOM 713 O O . SER A 1 93 ? -18.467 -1.822 30.941 1.00 77.44 93 SER A O 1
ATOM 715 N N . GLU A 1 94 ? -18.707 -2.321 28.770 1.00 80.75 94 GLU A N 1
ATOM 716 C CA . GLU A 1 94 ? -20.161 -2.465 28.834 1.00 80.75 94 GLU A CA 1
ATOM 717 C C . GLU A 1 94 ? -20.603 -3.671 29.672 1.00 80.75 94 GLU A C 1
ATOM 719 O O . GLU A 1 94 ? -21.563 -3.567 30.443 1.00 80.75 94 GLU A O 1
ATOM 724 N N . GLU A 1 95 ? -19.931 -4.817 29.544 1.00 75.19 95 GLU A N 1
ATOM 725 C CA . GLU A 1 95 ? -20.210 -5.999 30.365 1.00 75.19 95 GLU A CA 1
ATOM 726 C C . GLU A 1 95 ? -19.906 -5.742 31.841 1.00 75.19 95 GLU A C 1
ATOM 728 O O . GLU A 1 95 ? -20.735 -6.053 32.700 1.00 75.19 95 GLU A O 1
ATOM 733 N N . PHE A 1 96 ? -18.781 -5.096 32.152 1.00 72.25 96 PHE A N 1
ATOM 734 C CA . PHE A 1 96 ? -18.450 -4.692 33.514 1.00 72.25 96 PHE A CA 1
ATOM 735 C C . PHE A 1 96 ? -19.462 -3.691 34.070 1.00 72.25 96 PHE A C 1
ATOM 737 O O . PHE A 1 96 ? -19.885 -3.838 35.216 1.00 72.25 96 PHE A O 1
ATOM 744 N N . ALA A 1 97 ? -19.916 -2.720 33.274 1.00 74.44 97 ALA A N 1
ATOM 745 C CA . ALA A 1 97 ? -20.957 -1.784 33.688 1.00 74.44 97 ALA A CA 1
ATOM 746 C C . ALA A 1 97 ? -22.283 -2.508 33.981 1.00 74.44 97 ALA A C 1
ATOM 748 O O . ALA A 1 97 ? -22.918 -2.255 35.010 1.00 74.44 97 ALA A O 1
ATOM 749 N N . LYS A 1 98 ? -22.687 -3.461 33.131 1.00 78.19 98 LYS A N 1
ATOM 750 C CA . LYS A 1 98 ? -23.884 -4.290 33.352 1.00 78.19 98 LYS A CA 1
ATOM 751 C C . LYS A 1 98 ? -23.757 -5.138 34.618 1.00 78.19 98 LYS A C 1
ATOM 753 O O . LYS A 1 98 ? -24.684 -5.148 35.427 1.00 78.19 98 LYS A O 1
ATOM 758 N N . LEU A 1 99 ? -22.613 -5.790 34.832 1.00 74.56 99 LEU A N 1
ATOM 759 C CA . LEU A 1 99 ? -22.333 -6.571 36.041 1.00 74.56 99 LEU A CA 1
ATOM 760 C C . LEU A 1 99 ? -22.337 -5.701 37.301 1.00 74.56 99 LEU A C 1
ATOM 762 O O . LEU A 1 99 ? -22.954 -6.076 38.294 1.00 74.56 99 LEU A O 1
ATOM 766 N N . ALA A 1 100 ? -21.709 -4.525 37.261 1.00 71.81 100 ALA A N 1
ATOM 767 C CA . ALA A 1 100 ? -21.692 -3.585 38.378 1.00 71.81 100 ALA A CA 1
ATOM 768 C C . ALA A 1 100 ? -23.105 -3.105 38.734 1.00 71.81 100 ALA A C 1
ATOM 770 O O . ALA A 1 100 ? -23.475 -3.060 39.908 1.00 71.81 100 ALA A O 1
ATOM 771 N N . THR A 1 101 ? -23.924 -2.814 37.723 1.00 76.00 101 THR A N 1
ATOM 772 C CA . THR A 1 101 ? -25.318 -2.401 37.921 1.00 76.00 101 THR A CA 1
ATOM 773 C C . THR A 1 101 ? -26.167 -3.551 38.472 1.00 76.00 101 THR A C 1
ATOM 775 O O . THR A 1 101 ? -26.964 -3.345 39.385 1.00 76.00 101 THR A O 1
ATOM 778 N N . GLY A 1 102 ? -25.963 -4.777 37.977 1.00 71.94 102 GLY A N 1
ATOM 779 C CA . GLY A 1 102 ? -26.629 -5.979 38.481 1.00 71.94 102 GLY A CA 1
ATOM 780 C C . GLY A 1 102 ? -26.255 -6.303 39.929 1.00 71.94 102 GLY A C 1
ATOM 781 O O . GLY A 1 102 ? -27.129 -6.609 40.737 1.00 71.94 102 GLY A O 1
ATOM 782 N N . LEU A 1 103 ? -24.978 -6.157 40.290 1.00 66.94 103 LEU A N 1
ATOM 783 C CA . LEU A 1 103 ? -24.498 -6.354 41.657 1.00 66.94 103 LEU A CA 1
ATOM 784 C C . LEU A 1 103 ? -25.052 -5.287 42.611 1.00 66.94 103 LEU A C 1
ATOM 786 O O . LEU A 1 103 ? -25.496 -5.614 43.710 1.00 66.94 103 LEU A O 1
ATOM 790 N N . ALA A 1 104 ? -25.079 -4.022 42.184 1.00 71.00 104 ALA A N 1
ATOM 791 C CA . ALA A 1 104 ? -25.691 -2.940 42.950 1.00 71.00 104 ALA A CA 1
ATOM 792 C C . ALA A 1 104 ? -27.203 -3.154 43.137 1.00 71.00 104 ALA A C 1
ATOM 794 O O . ALA A 1 104 ? -27.724 -2.920 44.226 1.00 71.00 104 ALA A O 1
ATOM 795 N N . GLY A 1 105 ? -27.899 -3.641 42.106 1.00 70.06 105 GLY A N 1
ATOM 796 C CA . GLY A 1 105 ? -29.309 -4.024 42.183 1.00 70.06 105 GLY A CA 1
ATOM 797 C C . GLY A 1 105 ? -29.554 -5.139 43.201 1.00 70.06 105 GLY A C 1
ATOM 798 O O . GLY A 1 105 ? -30.371 -4.966 44.103 1.00 70.06 105 GLY A O 1
ATOM 799 N N . ALA A 1 106 ? -28.784 -6.227 43.119 1.00 68.38 106 ALA A N 1
ATOM 800 C CA . ALA A 1 106 ? -28.882 -7.365 44.032 1.00 68.38 106 ALA A CA 1
ATOM 801 C C . ALA A 1 106 ? -28.574 -6.984 45.492 1.00 68.38 106 ALA A C 1
ATOM 803 O O . ALA A 1 106 ? -29.267 -7.417 46.411 1.00 68.38 106 ALA A O 1
ATOM 804 N N . ALA A 1 107 ? -27.575 -6.127 45.722 1.00 64.25 107 ALA A N 1
ATOM 805 C CA . ALA A 1 107 ? -27.257 -5.623 47.058 1.00 64.25 107 ALA A CA 1
ATOM 806 C C . ALA A 1 107 ? -28.396 -4.769 47.646 1.00 64.25 107 ALA A C 1
ATOM 808 O O . ALA A 1 107 ? -28.683 -4.836 48.842 1.00 64.25 107 ALA A O 1
ATOM 809 N N . ASN A 1 108 ? -29.071 -3.985 46.803 1.00 66.44 108 ASN A N 1
ATOM 810 C CA . ASN A 1 108 ? -30.191 -3.138 47.210 1.00 66.44 108 ASN A CA 1
ATOM 811 C C . ASN A 1 108 ? -31.460 -3.961 47.503 1.00 66.44 108 ASN A C 1
ATOM 813 O O . ASN A 1 108 ? -32.245 -3.608 48.380 1.00 66.44 108 ASN A O 1
ATOM 817 N N . GLU A 1 109 ? -31.652 -5.077 46.802 1.00 61.19 109 GLU A N 1
ATOM 818 C CA . GLU A 1 109 ? -32.731 -6.037 47.064 1.00 61.19 109 GLU A CA 1
ATOM 819 C C . GLU A 1 109 ? -32.499 -6.789 48.384 1.00 61.19 109 GLU A C 1
ATOM 821 O O . GLU A 1 109 ? -33.375 -6.804 49.248 1.00 61.19 109 GLU A O 1
ATOM 826 N N . TYR A 1 110 ? -31.272 -7.270 48.618 1.00 58.94 110 TYR A N 1
ATOM 827 C CA . TYR A 1 110 ? -30.880 -7.919 49.876 1.00 58.94 110 TYR A CA 1
ATOM 828 C C . TYR A 1 110 ? -31.023 -6.985 51.093 1.00 58.94 110 TYR A C 1
ATOM 830 O O . TYR A 1 110 ? -31.450 -7.403 52.172 1.00 58.94 110 TYR A O 1
ATOM 838 N N . SER A 1 111 ? -30.716 -5.694 50.919 1.00 58.75 111 SER A N 1
ATOM 839 C CA . SER A 1 111 ? -30.930 -4.653 51.933 1.00 58.75 111 SER A CA 1
ATOM 840 C C . SER A 1 111 ? -32.407 -4.441 52.276 1.00 58.75 111 SER A C 1
ATOM 842 O O . SER A 1 111 ? -32.717 -4.091 53.412 1.00 58.75 111 SER A O 1
ATOM 844 N N . LYS A 1 112 ? -33.322 -4.595 51.316 1.00 59.41 112 LYS A N 1
ATOM 845 C CA . LYS A 1 112 ? -34.760 -4.405 51.551 1.00 59.41 112 LYS A CA 1
ATOM 846 C C . LYS A 1 112 ? -35.388 -5.622 52.216 1.00 59.41 112 LYS A C 1
ATOM 848 O O . LYS A 1 112 ? -36.218 -5.448 53.107 1.00 59.41 112 LYS A O 1
ATOM 853 N N . ASP A 1 113 ? -34.954 -6.824 51.844 1.00 59.03 113 ASP A N 1
ATOM 854 C CA . ASP A 1 113 ? -35.404 -8.065 52.483 1.00 59.03 113 ASP A CA 1
ATOM 855 C C . ASP A 1 113 ? -34.952 -8.153 53.944 1.00 59.03 113 ASP A C 1
ATOM 857 O O . ASP A 1 113 ? -35.743 -8.512 54.812 1.00 59.03 113 ASP A O 1
ATOM 861 N N . THR A 1 114 ? -33.728 -7.721 54.259 1.00 58.38 114 THR A N 1
ATOM 862 C CA . THR A 1 114 ? -33.253 -7.645 55.656 1.00 58.38 114 THR A CA 1
ATOM 863 C C . THR A 1 114 ? -33.959 -6.567 56.487 1.00 58.38 114 THR A C 1
ATOM 865 O O . THR A 1 114 ? -34.075 -6.713 57.701 1.00 58.38 114 THR A O 1
ATOM 868 N N . GLN A 1 115 ? -34.468 -5.498 55.865 1.00 54.91 115 GLN A N 1
ATOM 869 C CA . GLN A 1 115 ? -35.197 -4.424 56.554 1.00 54.91 115 GLN A CA 1
ATOM 870 C C . GLN A 1 115 ? -36.681 -4.768 56.808 1.00 54.91 115 GLN A C 1
ATOM 872 O O . GLN A 1 115 ? -37.282 -4.256 57.758 1.00 54.91 115 GLN A O 1
ATOM 877 N N . ASN A 1 116 ? -37.256 -5.655 55.989 1.00 55.81 116 ASN A N 1
ATOM 878 C CA . ASN A 1 116 ? -38.616 -6.185 56.129 1.00 55.81 116 ASN A CA 1
ATOM 879 C C . ASN A 1 116 ? -38.688 -7.523 56.886 1.00 55.81 116 ASN A C 1
ATOM 881 O O . ASN A 1 116 ? -39.781 -8.073 57.027 1.00 55.81 116 ASN A O 1
ATOM 885 N N . ASP A 1 117 ? -37.565 -8.039 57.392 1.00 49.38 117 ASP A N 1
ATOM 886 C CA . ASP A 1 117 ? -37.544 -9.269 58.180 1.00 49.38 117 ASP A CA 1
ATOM 887 C C . ASP A 1 117 ? -38.203 -9.037 59.563 1.00 49.38 117 ASP A C 1
ATOM 889 O O . ASP A 1 117 ? -37.686 -8.267 60.387 1.00 49.38 117 ASP A O 1
ATOM 893 N N . PRO A 1 118 ? -39.345 -9.688 59.868 1.00 55.06 118 PRO A N 1
ATOM 894 C CA . PRO A 1 118 ? -40.061 -9.505 61.132 1.00 55.06 118 PRO A CA 1
ATOM 895 C C . PRO A 1 118 ? -39.285 -10.002 62.366 1.00 55.06 118 PRO A C 1
ATOM 897 O O . PRO A 1 118 ? -39.739 -9.789 63.492 1.00 55.06 118 PRO A O 1
ATOM 900 N N . LEU A 1 119 ? -38.130 -10.656 62.189 1.00 55.09 119 LEU A N 1
ATOM 901 C CA . LEU A 1 119 ? -37.257 -11.098 63.280 1.00 55.09 119 LEU A CA 1
ATOM 902 C C . LEU A 1 119 ? -36.227 -10.047 63.725 1.00 55.09 119 LEU A C 1
ATOM 904 O O . LEU A 1 119 ? -35.674 -10.190 64.814 1.00 55.09 119 LEU A O 1
ATOM 908 N N . VAL A 1 120 ? -35.988 -8.992 62.935 1.00 53.78 120 VAL A N 1
ATOM 909 C CA . VAL A 1 120 ? -35.021 -7.920 63.257 1.00 53.78 120 VAL A CA 1
ATOM 910 C C . VAL A 1 120 ? -35.699 -6.702 63.910 1.00 53.78 120 VAL A C 1
ATOM 912 O O . VAL A 1 120 ? -35.041 -5.921 64.589 1.00 53.78 120 VAL A O 1
ATOM 915 N N . GLN A 1 121 ? -37.023 -6.548 63.777 1.00 50.53 121 GLN A N 1
ATOM 916 C CA . GLN A 1 121 ? -37.786 -5.416 64.337 1.00 50.53 121 GLN A CA 1
ATOM 917 C C . GLN A 1 121 ? -38.254 -5.599 65.801 1.00 50.53 121 GLN A C 1
ATOM 919 O O . GLN A 1 121 ? -39.272 -5.025 66.193 1.00 50.53 121 GLN A O 1
ATOM 924 N N . LYS A 1 122 ? -37.551 -6.391 66.623 1.00 42.84 122 LYS A N 1
ATOM 925 C CA . LYS A 1 122 ? -37.843 -6.525 68.064 1.00 42.84 122 LYS A CA 1
ATOM 926 C C . LYS A 1 122 ? -36.765 -5.914 68.942 1.00 42.84 122 LYS A C 1
ATOM 928 O O . LYS A 1 122 ? -35.578 -6.205 68.693 1.00 42.84 122 LYS A O 1
#

Sequence (122 aa):
MPAKEIEPDLLRAAATKLREAMSYADKASEYSTEADPDPWMWGLAGIPMSMLYFPLADGWRDLLSKASQGIDGVATRLEDSGASWEDVDTLMSEEFAKLATGLAGAANEYSKDTQNDPLVQK

pLDDT: mean 74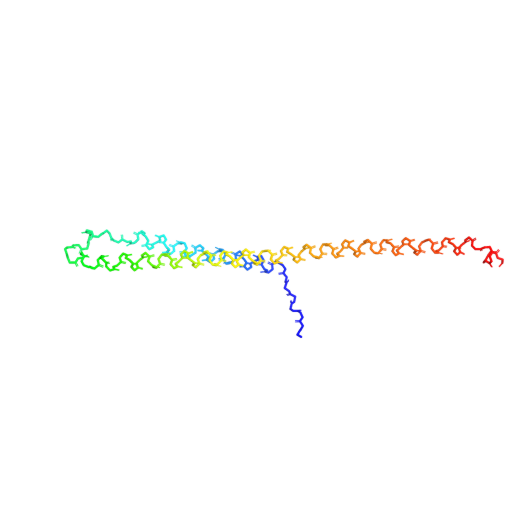.71, std 10.75, range [37.72, 88.88]

Nearest PDB structures (foldseek):
  3g67-assembly1_B  TM=4.028E-01  e=4.844E+00  Thermotoga maritima

Radius of gyration: 32.07 Å; Cα contacts (8 Å, |Δi|>4): 54; chains: 1; bounding box: 63×23×102 Å

Organism: NCBI:txid2670330

Solvent-accessible surface area (backbone atoms only — not comparable to full-atom values): 6708 Å² total; per-residue (Å²): 129,81,81,75,86,76,55,45,67,60,32,44,53,49,22,51,52,39,55,58,53,32,54,53,41,53,49,51,44,51,49,55,58,73,64,56,74,56,63,75,79,54,43,84,81,21,55,74,49,42,70,55,46,53,61,51,54,50,51,52,41,52,49,39,52,51,49,38,53,51,42,46,55,52,23,50,53,32,41,54,50,25,51,53,51,54,51,50,52,50,52,49,52,52,51,50,50,51,50,52,51,51,52,52,49,52,52,54,50,54,55,50,54,62,71,68,36,83,83,70,80,116

Mean predicted aligned error: 13.87 Å